Protein AF-A0A4Q3EN09-F1 (afdb_monomer)

Sequence (96 aa):
MTFLAKPGTKSINPKDDILSGLTVALALVPEAIAFSLIAHVSPLVGLYTAFIIGLITSLIGGRPGMISGATGAIAVVTVSLVLSHGIEYLFVAVLL

pLDDT: mean 85.53, std 13.6, range [35.78, 95.25]

Radius of gyration: 16.68 Å; Cα contacts (8 Å, |Δi|>4): 64; chains: 1; bounding box: 37×33×44 Å

Mean predicted aligned error: 7.03 Å

Structure (mmCIF, N/CA/C/O backbone):
data_AF-A0A4Q3EN09-F1
#
_entry.id   AF-A0A4Q3EN09-F1
#
loop_
_atom_site.group_PDB
_atom_site.id
_atom_site.type_symbol
_atom_site.label_atom_id
_atom_site.label_alt_id
_atom_site.label_comp_id
_atom_site.label_asym_id
_atom_site.label_entity_id
_atom_site.label_seq_id
_atom_site.pdbx_PDB_ins_code
_atom_site.Cartn_x
_atom_site.Cartn_y
_atom_site.Cartn_z
_atom_site.occupancy
_atom_site.B_iso_or_equiv
_atom_site.auth_seq_id
_atom_site.auth_comp_id
_atom_site.auth_asym_id
_atom_site.auth_atom_id
_atom_site.pdbx_PDB_model_num
ATOM 1 N N . MET A 1 1 ? 2.318 24.552 -30.522 1.00 41.22 1 MET A N 1
ATOM 2 C CA . MET A 1 1 ? 3.470 23.677 -30.825 1.00 41.22 1 MET A CA 1
ATOM 3 C C . MET A 1 1 ? 3.203 22.294 -30.243 1.00 41.22 1 MET A C 1
ATOM 5 O O . MET A 1 1 ? 3.553 21.998 -29.116 1.00 41.22 1 MET A O 1
ATOM 9 N N . THR A 1 2 ? 2.446 21.528 -31.027 1.00 35.78 2 THR A N 1
ATOM 10 C CA . THR A 1 2 ? 2.479 20.070 -31.211 1.00 35.78 2 THR A CA 1
ATOM 11 C C . THR A 1 2 ? 2.512 19.140 -29.986 1.00 35.78 2 THR A C 1
ATOM 13 O O . THR A 1 2 ? 3.532 18.548 -29.651 1.00 35.78 2 THR A O 1
ATOM 16 N N . PHE A 1 3 ? 1.316 18.893 -29.443 1.00 53.84 3 PHE A N 1
ATOM 17 C CA . PHE A 1 3 ? 0.931 17.738 -28.617 1.00 53.84 3 PHE A CA 1
ATOM 18 C C . PHE A 1 3 ? 0.895 16.427 -29.445 1.00 53.84 3 PHE A C 1
ATOM 20 O O . PHE A 1 3 ? -0.109 15.719 -29.490 1.00 53.84 3 PHE A O 1
ATOM 27 N N . LEU A 1 4 ? 1.986 16.087 -30.140 1.00 50.03 4 LEU A N 1
ATOM 28 C CA . LEU A 1 4 ? 2.138 14.758 -30.742 1.00 50.03 4 LEU A CA 1
ATOM 29 C C . LEU A 1 4 ? 2.612 13.780 -29.664 1.00 50.03 4 LEU A C 1
ATOM 31 O O . LEU A 1 4 ? 3.793 13.449 -29.566 1.00 50.03 4 LEU A O 1
ATOM 35 N N . ALA A 1 5 ? 1.665 13.299 -28.859 1.00 50.41 5 ALA A N 1
ATOM 36 C CA . ALA A 1 5 ? 1.827 12.042 -28.146 1.00 50.41 5 ALA A CA 1
ATOM 37 C C . ALA A 1 5 ? 1.988 10.935 -29.200 1.00 50.41 5 ALA A C 1
ATOM 39 O O . ALA A 1 5 ? 1.016 10.465 -29.790 1.00 50.41 5 ALA A O 1
ATOM 40 N N . LYS A 1 6 ? 3.242 10.580 -29.492 1.00 41.84 6 LYS A N 1
ATOM 41 C CA . LYS A 1 6 ? 3.601 9.477 -30.379 1.00 41.84 6 LYS A CA 1
ATOM 42 C C . LYS A 1 6 ? 2.925 8.200 -29.858 1.00 41.84 6 LYS A C 1
ATOM 44 O O . LYS A 1 6 ? 3.212 7.793 -28.730 1.00 41.84 6 LYS A O 1
ATOM 49 N N . PRO A 1 7 ? 2.032 7.563 -30.632 1.00 52.78 7 PRO A N 1
ATOM 50 C CA . PRO A 1 7 ? 1.434 6.311 -30.216 1.00 52.78 7 PRO A CA 1
ATOM 51 C C . PRO A 1 7 ? 2.517 5.222 -30.222 1.00 52.78 7 PRO A C 1
ATOM 53 O O . PRO A 1 7 ? 3.184 4.993 -31.228 1.00 52.78 7 PRO A O 1
ATOM 56 N N . GLY A 1 8 ? 2.688 4.550 -29.084 1.00 52.94 8 GLY A N 1
ATOM 57 C CA . GLY A 1 8 ? 3.023 3.125 -29.070 1.00 52.94 8 GLY A CA 1
ATOM 58 C C . GLY A 1 8 ? 4.458 2.676 -29.359 1.00 52.94 8 GLY A C 1
ATOM 59 O O . GLY A 1 8 ? 4.619 1.549 -29.813 1.00 52.94 8 GLY A O 1
ATOM 60 N N . THR A 1 9 ? 5.509 3.444 -29.054 1.00 49.03 9 THR A N 1
ATOM 61 C CA . THR A 1 9 ? 6.866 2.857 -28.985 1.00 49.03 9 THR A CA 1
ATOM 62 C C . THR A 1 9 ? 7.280 2.640 -27.534 1.00 49.03 9 THR A C 1
ATOM 64 O O . THR A 1 9 ? 7.858 3.528 -26.912 1.00 49.03 9 THR A O 1
ATOM 67 N N . LYS A 1 10 ? 6.967 1.458 -26.985 1.00 60.50 10 LYS A N 1
ATOM 68 C CA . LYS A 1 10 ? 7.505 0.980 -25.703 1.00 60.50 10 LYS A CA 1
ATOM 69 C C . LYS A 1 10 ? 9.006 0.729 -25.881 1.00 60.50 10 LYS A C 1
ATOM 71 O O . LYS A 1 10 ? 9.400 -0.344 -26.326 1.00 60.50 10 LYS A O 1
ATOM 76 N N . SER A 1 11 ? 9.849 1.718 -25.583 1.00 59.94 11 SER A N 1
ATOM 77 C CA . SER A 1 11 ? 11.281 1.473 -25.408 1.00 59.94 11 SER A CA 1
ATOM 78 C C . SER A 1 11 ? 11.458 0.774 -24.067 1.00 59.94 11 SER A C 1
ATOM 80 O O . SER A 1 11 ? 11.310 1.397 -23.020 1.00 59.94 11 SER A O 1
ATOM 82 N N . ILE A 1 12 ? 11.695 -0.534 -24.096 1.00 71.06 12 ILE A N 1
ATOM 83 C CA . ILE A 1 12 ? 11.960 -1.321 -22.893 1.00 71.06 12 ILE A CA 1
ATOM 84 C C . ILE A 1 12 ? 13.329 -0.869 -22.374 1.00 71.06 12 ILE A C 1
ATOM 86 O O . ILE A 1 12 ? 14.350 -1.233 -22.958 1.00 71.06 12 ILE A O 1
ATOM 90 N N . ASN A 1 13 ? 13.355 -0.025 -21.341 1.00 86.44 13 ASN A N 1
ATOM 91 C CA 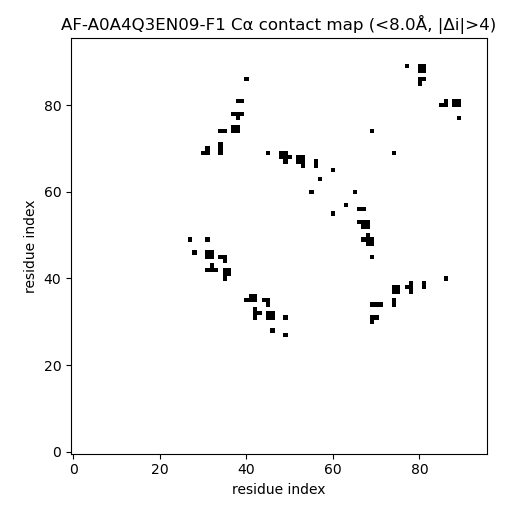. ASN A 1 13 ? 14.597 0.394 -20.701 1.00 86.44 13 ASN A CA 1
ATOM 92 C C . ASN A 1 13 ? 14.659 -0.200 -19.288 1.00 86.44 13 ASN A C 1
ATOM 94 O O . ASN A 1 13 ? 14.159 0.410 -18.344 1.00 86.44 13 ASN A O 1
ATOM 98 N N . PRO A 1 14 ? 15.287 -1.378 -19.117 1.00 87.31 14 PRO A N 1
ATOM 99 C CA . PRO A 1 14 ? 15.303 -2.066 -17.830 1.00 87.31 14 PRO A CA 1
ATOM 100 C C . PRO A 1 14 ? 15.997 -1.249 -16.735 1.00 87.31 14 PRO A C 1
ATOM 102 O O . PRO A 1 14 ? 15.673 -1.410 -15.564 1.00 87.31 14 PRO A O 1
ATOM 105 N N . LYS A 1 15 ? 16.928 -0.351 -17.090 1.00 92.88 15 LYS A N 1
ATOM 106 C CA . LYS A 1 15 ? 17.555 0.546 -16.111 1.00 92.88 15 LYS A CA 1
ATOM 107 C C . LYS A 1 15 ? 16.539 1.527 -15.536 1.00 92.88 15 LYS A C 1
ATOM 109 O O . LYS A 1 15 ? 16.456 1.658 -14.319 1.00 92.88 15 LYS A O 1
ATOM 114 N N . ASP A 1 16 ? 15.758 2.171 -16.396 1.00 90.88 16 ASP A N 1
ATOM 115 C CA . ASP A 1 16 ? 14.765 3.160 -15.974 1.00 90.88 16 ASP A CA 1
ATOM 116 C C . ASP A 1 16 ? 13.608 2.489 -15.221 1.00 90.88 16 ASP A C 1
ATOM 118 O O . ASP A 1 16 ? 13.157 3.012 -14.204 1.00 90.88 16 ASP A O 1
ATOM 122 N N . ASP A 1 17 ? 13.180 1.298 -15.651 1.00 90.94 17 ASP A N 1
ATOM 123 C CA . ASP A 1 17 ? 12.127 0.522 -14.982 1.00 90.94 17 ASP A CA 1
ATOM 124 C C . ASP A 1 17 ? 12.551 0.094 -13.563 1.00 90.94 17 ASP A C 1
ATOM 126 O O . ASP A 1 17 ? 11.780 0.229 -12.612 1.00 90.94 17 ASP A O 1
ATOM 130 N N . ILE A 1 18 ? 13.798 -0.359 -13.381 1.00 92.56 18 ILE A N 1
ATOM 131 C CA . ILE A 1 18 ? 14.324 -0.738 -12.058 1.00 92.56 18 ILE A CA 1
ATOM 132 C C . ILE A 1 18 ? 14.492 0.493 -11.158 1.00 92.56 18 ILE A C 1
ATOM 134 O O . ILE A 1 18 ? 14.095 0.463 -9.993 1.00 92.56 18 ILE A O 1
ATOM 138 N N . LEU A 1 19 ? 15.068 1.581 -11.679 1.00 95.25 19 LEU A N 1
ATOM 139 C CA . LEU A 1 19 ? 15.301 2.803 -10.902 1.00 95.25 19 LEU A CA 1
ATOM 140 C C . LEU A 1 19 ? 13.987 3.482 -10.496 1.00 95.25 19 LEU A C 1
ATOM 142 O O . LEU A 1 19 ? 13.843 3.913 -9.348 1.00 95.25 19 LEU A O 1
ATOM 146 N N . SER A 1 20 ? 13.014 3.550 -11.407 1.00 93.25 20 SER A N 1
ATOM 147 C CA . SER A 1 20 ? 11.687 4.097 -11.114 1.00 93.25 20 SER A CA 1
ATOM 148 C C . SER A 1 20 ? 10.925 3.217 -10.122 1.00 93.25 20 SER A C 1
ATOM 150 O O . SER A 1 20 ? 10.395 3.742 -9.145 1.00 93.25 20 SER A O 1
ATOM 152 N N . GLY A 1 21 ? 10.953 1.890 -10.291 1.00 92.50 21 GLY A N 1
ATOM 153 C CA . GLY A 1 21 ? 10.347 0.943 -9.355 1.00 92.50 21 GLY A CA 1
ATOM 154 C C . GLY A 1 21 ? 10.922 1.047 -7.941 1.00 92.50 21 GLY A C 1
ATOM 155 O O . GLY A 1 21 ? 10.162 1.109 -6.976 1.00 92.50 21 GLY A O 1
ATOM 156 N N . LEU A 1 22 ? 12.249 1.149 -7.803 1.00 94.88 22 LEU A N 1
ATOM 157 C CA . LEU A 1 22 ? 12.905 1.337 -6.505 1.00 94.88 22 LEU A CA 1
ATOM 158 C C . LEU A 1 22 ? 12.506 2.667 -5.852 1.00 94.88 22 LEU A C 1
ATOM 160 O O . LEU A 1 22 ? 12.191 2.705 -4.664 1.00 94.88 22 LEU A O 1
ATOM 164 N N . THR A 1 23 ? 12.490 3.751 -6.629 1.00 94.69 23 THR A N 1
ATOM 165 C CA . THR A 1 23 ? 12.125 5.088 -6.133 1.00 94.69 23 THR A CA 1
ATOM 166 C C . THR A 1 23 ? 10.693 5.105 -5.605 1.00 94.69 23 THR A C 1
ATOM 168 O O . THR A 1 23 ? 10.427 5.597 -4.510 1.00 94.69 23 THR A O 1
ATOM 171 N N . VAL A 1 24 ? 9.775 4.512 -6.366 1.00 94.12 24 VAL A N 1
ATOM 172 C CA . VAL A 1 24 ? 8.367 4.380 -5.995 1.00 94.12 24 VAL A CA 1
ATOM 173 C C . VAL A 1 24 ? 8.206 3.495 -4.761 1.00 94.12 24 VAL A C 1
ATOM 175 O O . VAL A 1 24 ? 7.491 3.874 -3.840 1.00 94.12 24 VAL A O 1
ATOM 178 N N . ALA A 1 25 ? 8.891 2.350 -4.692 1.00 92.88 25 ALA A N 1
ATOM 179 C CA . ALA A 1 25 ? 8.811 1.456 -3.538 1.00 92.88 25 ALA A CA 1
ATOM 180 C C . ALA A 1 25 ? 9.233 2.160 -2.240 1.00 92.88 25 ALA A C 1
ATOM 182 O O . ALA A 1 25 ? 8.550 2.038 -1.225 1.00 92.88 25 ALA A O 1
ATOM 183 N N . LEU A 1 26 ? 10.314 2.946 -2.280 1.00 94.62 26 LEU A N 1
ATOM 184 C CA . LEU A 1 26 ? 10.764 3.734 -1.130 1.00 94.62 26 LEU A CA 1
ATOM 185 C C . LEU A 1 26 ? 9.766 4.835 -0.743 1.00 94.62 26 LEU A C 1
ATOM 187 O O . LEU A 1 26 ? 9.587 5.092 0.445 1.00 94.62 26 LEU A O 1
ATOM 191 N N . ALA A 1 27 ? 9.097 5.454 -1.719 1.00 94.25 27 ALA A N 1
ATOM 192 C CA . ALA A 1 27 ? 8.060 6.453 -1.467 1.00 94.25 27 ALA A CA 1
ATOM 193 C C . ALA A 1 27 ? 6.771 5.843 -0.875 1.00 94.25 27 ALA A C 1
ATOM 195 O O . ALA A 1 27 ? 6.160 6.450 0.004 1.00 94.25 27 ALA A O 1
ATOM 196 N N . LEU A 1 28 ? 6.389 4.628 -1.291 1.00 93.00 28 LEU A N 1
ATOM 197 C CA . LEU A 1 28 ? 5.147 3.979 -0.850 1.00 93.00 28 LEU A CA 1
ATOM 198 C C . LEU A 1 28 ? 5.181 3.490 0.602 1.00 93.00 28 LEU A C 1
ATOM 200 O O . LEU A 1 28 ? 4.128 3.396 1.227 1.00 93.00 28 LEU A O 1
ATOM 204 N N . VAL A 1 29 ? 6.354 3.157 1.153 1.00 94.12 29 VAL A N 1
ATOM 205 C CA . VAL A 1 29 ? 6.468 2.659 2.538 1.00 94.12 29 VAL A CA 1
ATOM 206 C C . VAL A 1 29 ? 5.900 3.658 3.559 1.00 94.12 29 VAL A C 1
ATOM 208 O O . VAL A 1 29 ? 4.987 3.280 4.298 1.00 94.12 29 VAL A O 1
ATOM 211 N N . PRO A 1 30 ? 6.367 4.922 3.626 1.00 94.44 30 PRO A N 1
ATOM 212 C CA . PRO A 1 30 ? 5.795 5.898 4.551 1.00 94.44 30 PRO A CA 1
ATOM 213 C C . PRO A 1 30 ? 4.347 6.272 4.198 1.00 94.44 30 PRO A C 1
ATOM 215 O O . PRO A 1 30 ? 3.549 6.496 5.107 1.00 94.44 30 PRO A O 1
ATOM 218 N N . GLU A 1 31 ? 3.984 6.293 2.912 1.00 94.12 31 GLU A N 1
ATOM 219 C CA . GLU A 1 31 ? 2.622 6.597 2.450 1.00 94.12 31 GLU A CA 1
ATOM 220 C C . GLU A 1 31 ? 1.599 5.561 2.953 1.00 94.12 31 GLU A C 1
ATOM 222 O O . GLU A 1 31 ? 0.591 5.916 3.568 1.00 94.12 31 GLU A O 1
ATOM 227 N N . ALA A 1 32 ? 1.892 4.267 2.790 1.00 94.19 32 ALA A N 1
ATOM 228 C CA . ALA A 1 32 ? 1.024 3.178 3.234 1.00 94.19 32 ALA A CA 1
ATOM 229 C C . ALA A 1 32 ? 0.870 3.129 4.763 1.00 94.19 32 ALA A C 1
ATOM 231 O O . ALA A 1 32 ? -0.216 2.834 5.276 1.00 94.19 32 ALA A O 1
ATOM 232 N N . ILE A 1 33 ? 1.941 3.446 5.499 1.00 95.25 33 ILE A N 1
ATOM 233 C CA . ILE A 1 33 ? 1.907 3.553 6.963 1.00 95.25 33 ILE A CA 1
ATOM 234 C C . ILE A 1 3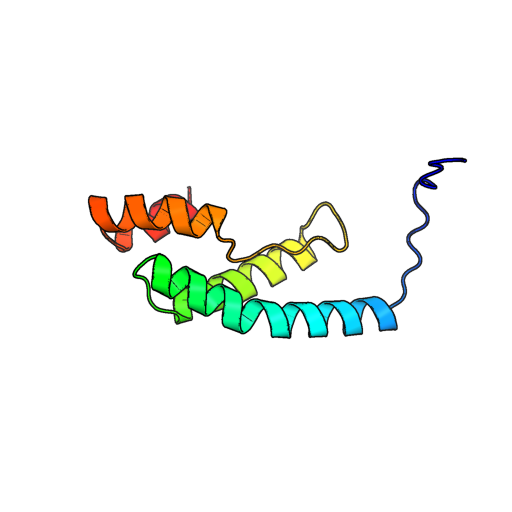3 ? 0.998 4.714 7.378 1.00 95.25 33 ILE A C 1
ATOM 236 O O . ILE A 1 33 ? 0.100 4.517 8.195 1.00 95.25 33 ILE A O 1
ATOM 240 N N . ALA A 1 34 ? 1.180 5.898 6.788 1.00 94.75 34 ALA A N 1
ATOM 241 C CA . ALA A 1 34 ? 0.384 7.079 7.110 1.00 94.75 34 ALA A CA 1
ATOM 242 C C . ALA A 1 34 ? -1.114 6.856 6.850 1.00 94.75 34 ALA A C 1
ATOM 244 O O . ALA A 1 34 ? -1.942 7.148 7.712 1.00 94.75 34 ALA A O 1
ATOM 245 N N . PHE A 1 35 ? -1.476 6.276 5.703 1.00 93.19 35 PHE A N 1
ATOM 246 C CA . PHE A 1 35 ? -2.875 5.991 5.376 1.00 93.19 35 PHE A CA 1
ATOM 247 C C . PHE A 1 35 ? -3.510 4.936 6.279 1.00 93.19 35 PHE A C 1
ATOM 249 O O . PHE A 1 35 ? -4.679 5.071 6.632 1.00 93.19 35 PHE A O 1
ATOM 256 N N . SER A 1 36 ? -2.748 3.929 6.709 1.00 92.56 36 SER A N 1
ATOM 257 C CA . SER A 1 36 ? -3.243 2.936 7.671 1.00 92.56 36 SER A CA 1
ATOM 258 C C . SER A 1 36 ? -3.556 3.567 9.027 1.00 92.56 36 SER A C 1
ATOM 260 O O . SER A 1 36 ? -4.590 3.274 9.623 1.00 92.56 36 SER A O 1
ATOM 262 N N . LEU A 1 37 ? -2.690 4.478 9.486 1.00 92.94 37 LEU A N 1
ATOM 263 C CA . LEU A 1 37 ? -2.891 5.209 10.737 1.00 92.94 37 LEU A CA 1
ATOM 264 C C . LEU A 1 37 ? -4.123 6.116 10.674 1.00 92.94 37 LEU A C 1
ATOM 266 O O . LEU A 1 37 ? -4.901 6.142 11.624 1.00 92.94 37 LEU A O 1
ATOM 270 N N . ILE A 1 38 ? -4.332 6.807 9.548 1.00 91.44 38 ILE A N 1
ATOM 271 C CA . ILE A 1 38 ? -5.541 7.612 9.319 1.00 91.44 38 ILE A CA 1
ATOM 272 C C . ILE A 1 38 ? -6.786 6.718 9.342 1.00 91.44 38 ILE A C 1
ATOM 274 O O . ILE A 1 38 ? -7.775 7.074 9.971 1.00 91.44 38 ILE A O 1
ATOM 278 N N . ALA A 1 39 ? -6.722 5.539 8.717 1.00 90.00 39 ALA A N 1
ATOM 279 C CA . ALA A 1 39 ? -7.811 4.565 8.657 1.00 90.00 39 ALA A CA 1
ATOM 280 C C . ALA A 1 39 ? -8.042 3.756 9.946 1.00 90.00 39 ALA A C 1
ATOM 282 O O . ALA A 1 39 ? -8.863 2.840 9.941 1.00 90.00 39 ALA A O 1
ATOM 283 N N . HIS A 1 40 ? -7.359 4.087 11.050 1.00 88.19 40 HIS A N 1
ATOM 284 C CA . HIS A 1 40 ? -7.461 3.374 12.328 1.00 88.19 40 HIS A CA 1
ATOM 285 C C . HIS A 1 40 ? -7.208 1.855 12.214 1.00 88.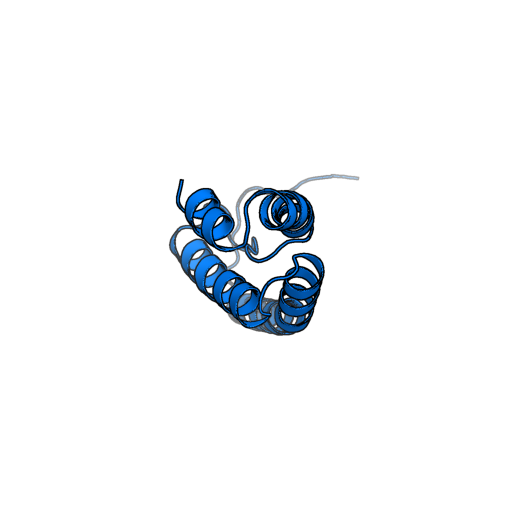19 40 HIS A C 1
ATOM 287 O O . HIS A 1 40 ? -7.762 1.058 12.971 1.00 88.19 40 HIS A O 1
ATOM 293 N N . VAL A 1 41 ? -6.342 1.444 11.282 1.00 89.19 41 VAL A N 1
ATOM 294 C CA . VAL A 1 41 ? -5.919 0.050 11.085 1.00 89.19 41 VAL A CA 1
ATOM 295 C C . VAL A 1 41 ? -4.421 -0.106 11.330 1.00 89.19 41 VAL A C 1
ATOM 297 O O . VAL A 1 41 ? -3.647 0.851 11.278 1.00 89.19 41 VAL A O 1
ATOM 300 N N . SER A 1 42 ? -3.989 -1.337 11.611 1.00 92.75 42 SER A N 1
ATOM 301 C CA . SER A 1 42 ? -2.567 -1.629 11.817 1.00 92.75 42 SER A CA 1
ATOM 302 C C . SER A 1 42 ? -1.742 -1.253 10.572 1.00 92.75 42 SER A C 1
ATOM 304 O O . SER A 1 42 ? -2.110 -1.670 9.471 1.00 92.75 42 SER A O 1
ATOM 306 N N .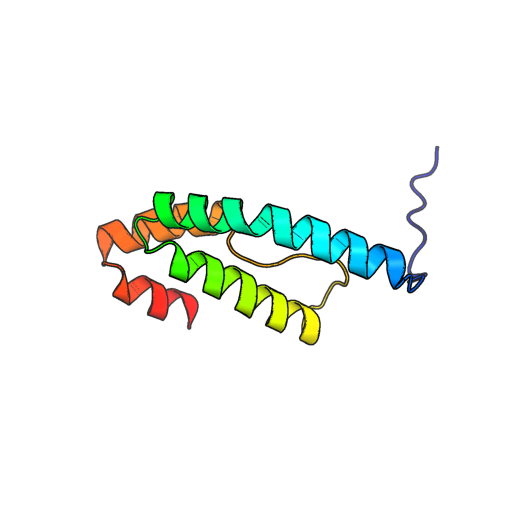 PRO A 1 43 ? -0.598 -0.549 10.714 1.00 92.94 43 PRO A N 1
ATOM 307 C CA . PRO A 1 43 ? 0.286 -0.193 9.596 1.00 92.94 43 PRO A CA 1
ATOM 308 C C . PRO A 1 43 ? 0.739 -1.374 8.732 1.00 92.94 43 PRO A C 1
ATOM 310 O O . PRO A 1 43 ? 1.010 -1.213 7.542 1.00 92.94 43 PRO A O 1
ATOM 313 N N . LEU A 1 44 ? 0.789 -2.574 9.317 1.00 93.44 44 LEU A N 1
ATOM 314 C CA . LEU A 1 44 ? 1.106 -3.799 8.587 1.00 93.44 44 LEU A CA 1
ATOM 315 C C . LEU A 1 44 ? 0.090 -4.083 7.473 1.00 93.44 44 LEU A C 1
ATOM 317 O O . LEU A 1 44 ? 0.480 -4.544 6.405 1.00 93.44 44 LEU A O 1
ATOM 321 N N . VAL A 1 45 ? -1.190 -3.755 7.680 1.00 91.06 45 VAL A N 1
ATOM 322 C CA . VAL A 1 45 ? -2.252 -3.966 6.684 1.00 91.06 45 VAL A CA 1
ATOM 323 C C . VAL A 1 45 ? -1.998 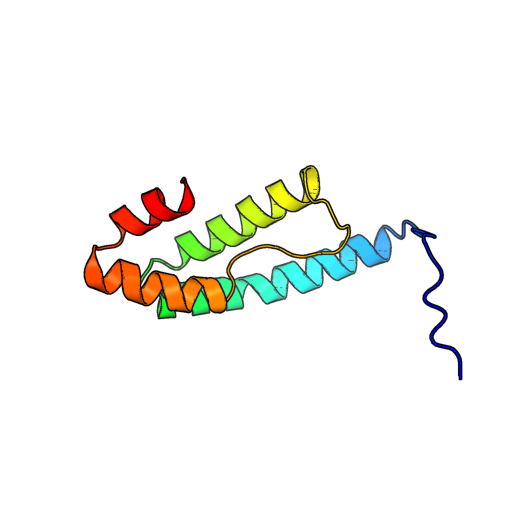-3.121 5.435 1.00 91.06 45 VAL A C 1
ATOM 325 O O . VAL A 1 45 ? -2.103 -3.635 4.321 1.00 91.06 45 VAL A O 1
ATOM 328 N N . GLY A 1 46 ? -1.591 -1.857 5.591 1.00 91.62 46 GLY A N 1
ATOM 329 C CA . GLY A 1 46 ? -1.235 -1.000 4.458 1.00 91.62 46 GLY A CA 1
ATOM 330 C C . GLY A 1 46 ? -0.008 -1.492 3.700 1.00 91.62 46 GLY A C 1
ATOM 331 O O . GLY A 1 46 ? -0.022 -1.508 2.470 1.00 91.62 46 GLY A O 1
ATOM 332 N N . LEU A 1 47 ? 1.030 -1.947 4.410 1.00 93.75 47 LEU A N 1
ATOM 333 C CA . LEU A 1 47 ? 2.237 -2.498 3.782 1.00 93.75 47 LEU A CA 1
ATOM 334 C C . LEU A 1 47 ? 1.942 -3.788 3.005 1.00 93.75 47 LEU A C 1
ATOM 336 O O . LEU A 1 47 ? 2.390 -3.930 1.867 1.00 93.75 47 LEU A O 1
ATOM 340 N N . TYR A 1 48 ? 1.141 -4.698 3.571 1.00 92.62 48 TYR A N 1
ATOM 341 C CA . TYR A 1 48 ? 0.692 -5.894 2.855 1.00 92.62 48 TYR A CA 1
ATOM 342 C C . TYR A 1 48 ? -0.138 -5.539 1.625 1.00 92.62 48 TYR A C 1
ATOM 344 O O . TYR A 1 48 ? 0.080 -6.108 0.559 1.00 92.62 48 TYR A O 1
ATOM 352 N N . THR A 1 49 ? -1.031 -4.557 1.745 1.00 91.69 49 THR A N 1
ATOM 353 C CA . THR A 1 49 ? -1.847 -4.077 0.625 1.00 91.69 49 THR A CA 1
ATOM 354 C C . THR A 1 49 ? -0.972 -3.527 -0.502 1.00 91.69 49 THR A C 1
ATOM 356 O O . THR A 1 49 ? -1.120 -3.942 -1.649 1.00 91.69 49 THR A O 1
ATOM 359 N N . ALA A 1 50 ? -0.022 -2.641 -0.190 1.00 92.38 50 ALA A N 1
ATOM 360 C CA . ALA A 1 50 ? 0.887 -2.060 -1.176 1.00 92.38 50 ALA A CA 1
ATOM 361 C C . ALA A 1 50 ? 1.729 -3.130 -1.893 1.00 92.38 50 ALA A C 1
ATOM 363 O O . ALA A 1 50 ? 1.869 -3.087 -3.114 1.00 92.38 50 ALA A O 1
ATOM 364 N N . PHE A 1 51 ? 2.239 -4.121 -1.156 1.00 92.62 51 PHE A N 1
ATOM 365 C CA . PHE A 1 51 ? 3.027 -5.209 -1.731 1.00 92.62 51 PHE A CA 1
ATOM 366 C C . PHE A 1 51 ? 2.191 -6.139 -2.622 1.00 92.62 51 PHE A C 1
ATOM 368 O O . PHE A 1 51 ? 2.562 -6.397 -3.766 1.00 92.62 51 PHE A O 1
ATOM 375 N N . ILE A 1 52 ? 1.050 -6.625 -2.121 1.00 93.62 52 ILE A N 1
ATOM 376 C CA . ILE A 1 52 ? 0.199 -7.590 -2.831 1.00 93.62 52 ILE A CA 1
ATOM 377 C C . ILE A 1 52 ? -0.402 -6.953 -4.087 1.00 93.62 52 ILE A C 1
ATOM 379 O O . ILE A 1 52 ? -0.322 -7.540 -5.165 1.00 93.62 52 ILE A O 1
ATOM 383 N N . ILE A 1 53 ? -0.954 -5.739 -3.983 1.00 92.88 53 ILE A N 1
ATOM 384 C CA . ILE A 1 53 ? -1.527 -5.037 -5.140 1.00 92.88 53 ILE A CA 1
ATOM 385 C C . ILE A 1 53 ? -0.428 -4.685 -6.147 1.00 92.88 53 ILE A C 1
ATOM 387 O O . ILE A 1 53 ? -0.621 -4.896 -7.345 1.00 92.88 53 ILE A O 1
ATOM 391 N N . GLY A 1 54 ? 0.737 -4.212 -5.694 1.00 92.38 54 GLY A N 1
ATOM 392 C CA . GLY A 1 54 ? 1.877 -3.945 -6.573 1.00 92.38 54 GLY A CA 1
ATOM 393 C C . GLY A 1 54 ? 2.301 -5.185 -7.366 1.00 92.38 54 GLY A C 1
ATOM 394 O O . GLY A 1 54 ? 2.474 -5.121 -8.582 1.0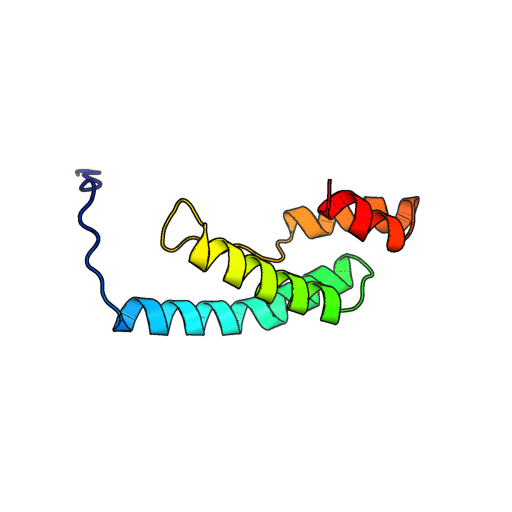0 92.38 54 GLY A O 1
ATOM 395 N N . LEU A 1 55 ? 2.371 -6.344 -6.707 1.00 92.94 55 LEU A N 1
ATOM 396 C CA . LEU A 1 55 ? 2.697 -7.613 -7.355 1.00 92.94 55 LEU A CA 1
ATOM 397 C C . LEU A 1 55 ? 1.614 -8.043 -8.355 1.00 92.94 55 LEU A C 1
ATOM 399 O O . LEU A 1 55 ? 1.933 -8.328 -9.509 1.00 92.94 55 LEU A O 1
ATOM 403 N N . ILE A 1 56 ? 0.338 -8.035 -7.961 1.00 93.94 56 ILE A N 1
ATOM 404 C CA . ILE A 1 56 ? -0.780 -8.426 -8.837 1.00 93.94 56 ILE A CA 1
ATOM 405 C C . ILE A 1 56 ? -0.851 -7.520 -10.070 1.00 93.94 56 ILE A C 1
ATOM 407 O O . ILE 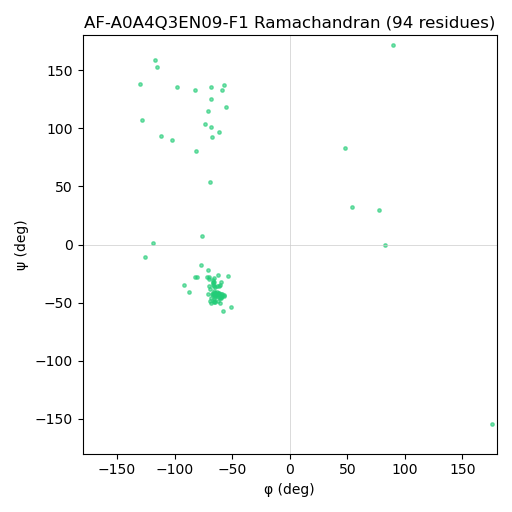A 1 56 ? -0.959 -8.005 -11.195 1.00 93.94 56 ILE A O 1
ATOM 411 N N . THR A 1 57 ? -0.748 -6.205 -9.881 1.00 91.81 57 THR A N 1
ATOM 412 C CA . THR A 1 57 ? -0.798 -5.237 -10.986 1.00 91.81 57 THR A CA 1
ATOM 413 C C . THR A 1 57 ? 0.437 -5.283 -11.876 1.00 91.81 57 THR A C 1
ATOM 415 O O . THR A 1 57 ? 0.315 -5.041 -13.072 1.00 91.81 57 THR A O 1
ATOM 418 N N . SER A 1 58 ? 1.604 -5.681 -11.362 1.00 90.75 58 SER A N 1
ATOM 419 C CA . SER A 1 58 ? 2.777 -5.923 -12.212 1.00 90.75 58 SER A CA 1
ATOM 420 C C . SER A 1 58 ? 2.589 -7.114 -13.164 1.00 90.75 58 SER A C 1
ATOM 422 O O . SER A 1 58 ? 3.101 -7.090 -14.282 1.00 90.75 58 SER A O 1
ATOM 424 N N . LEU A 1 59 ? 1.823 -8.130 -12.744 1.00 91.19 59 LEU A N 1
ATOM 425 C CA . LEU A 1 59 ? 1.565 -9.347 -13.519 1.00 91.19 59 LEU A CA 1
ATOM 426 C C . LEU A 1 59 ? 0.357 -9.211 -14.460 1.00 91.19 59 LEU A C 1
ATOM 428 O O . LEU A 1 59 ? 0.408 -9.693 -15.589 1.00 91.19 59 LEU A O 1
ATOM 432 N N . ILE A 1 60 ? -0.728 -8.579 -13.997 1.00 94.06 60 ILE A N 1
ATOM 433 C CA . ILE A 1 60 ? -2.050 -8.570 -14.661 1.00 94.06 60 ILE A CA 1
ATOM 434 C C . ILE A 1 60 ? -2.496 -7.139 -15.049 1.00 94.06 60 ILE A C 1
ATOM 436 O O . ILE A 1 60 ? -3.580 -6.928 -15.587 1.00 94.06 60 ILE A O 1
ATOM 440 N N . GLY A 1 61 ? -1.685 -6.111 -14.792 1.00 88.06 61 GLY A N 1
ATOM 441 C CA . GLY A 1 61 ? -2.054 -4.714 -15.035 1.00 88.06 61 GLY A CA 1
ATOM 442 C C . GLY A 1 61 ? -2.189 -4.356 -16.517 1.00 88.06 61 GLY A C 1
ATOM 443 O O . GLY A 1 61 ? -1.329 -4.664 -17.339 1.00 88.06 61 GLY A O 1
ATOM 444 N N . GLY A 1 62 ? -3.254 -3.627 -16.863 1.00 85.50 62 GLY A N 1
ATOM 445 C CA . GLY A 1 62 ? -3.542 -3.234 -18.249 1.00 85.50 62 GLY A CA 1
ATOM 446 C C . GLY A 1 62 ? -2.690 -2.078 -18.786 1.00 85.50 62 GLY A C 1
ATOM 447 O O . GLY A 1 62 ? -2.609 -1.886 -20.000 1.00 85.50 62 GLY A O 1
ATOM 448 N N . ARG A 1 63 ? -2.045 -1.295 -17.907 1.00 87.12 63 ARG A N 1
ATOM 449 C CA . ARG A 1 63 ? -1.228 -0.137 -18.299 1.00 87.12 63 ARG A CA 1
ATOM 450 C C . ARG A 1 63 ? 0.171 -0.186 -17.670 1.00 87.12 63 ARG A C 1
ATOM 452 O O . ARG A 1 63 ? 0.303 0.095 -16.480 1.00 87.12 63 ARG A O 1
ATOM 459 N N . PRO A 1 64 ? 1.218 -0.482 -18.465 1.00 82.25 64 PRO A N 1
ATOM 460 C CA . PRO A 1 64 ? 2.599 -0.500 -17.990 1.00 82.25 64 PRO A CA 1
ATOM 461 C C . PRO A 1 64 ? 3.019 0.838 -17.369 1.00 82.25 64 PRO A C 1
ATOM 463 O O . PRO A 1 64 ? 2.708 1.898 -17.917 1.00 82.25 64 PRO A O 1
ATOM 466 N N . GLY A 1 65 ? 3.732 0.774 -16.242 1.00 84.00 65 GLY A N 1
ATOM 467 C CA . GLY A 1 65 ? 4.218 1.944 -15.500 1.00 84.00 65 GLY A CA 1
ATOM 468 C C . GLY A 1 65 ? 3.196 2.581 -14.550 1.00 84.00 65 GLY A C 1
ATOM 469 O O . GLY A 1 65 ? 3.520 3.560 -13.887 1.00 84.00 65 GLY A O 1
ATOM 470 N N . MET A 1 66 ? 1.971 2.050 -14.466 1.00 89.06 66 MET A N 1
ATOM 471 C CA . MET A 1 66 ? 0.990 2.485 -13.470 1.00 89.06 66 MET A CA 1
ATOM 472 C C . MET A 1 66 ? 1.243 1.788 -12.131 1.00 89.06 66 MET A C 1
ATOM 474 O O . MET A 1 66 ? 1.396 0.570 -12.086 1.00 89.06 66 MET A O 1
ATOM 478 N N . ILE A 1 67 ? 1.250 2.562 -11.045 1.00 89.38 67 ILE A N 1
ATOM 479 C CA . ILE A 1 67 ? 1.407 2.054 -9.679 1.00 89.38 67 ILE A CA 1
ATOM 480 C C . ILE A 1 67 ? 0.032 1.917 -9.038 1.00 89.38 67 ILE A C 1
ATOM 482 O O . ILE A 1 67 ? -0.815 2.798 -9.168 1.00 89.38 67 ILE A O 1
ATOM 486 N N . SER A 1 68 ? -0.194 0.798 -8.358 1.00 88.06 68 SER A N 1
ATOM 487 C CA . SER A 1 68 ? -1.420 0.517 -7.613 1.00 88.06 68 SER A CA 1
ATOM 488 C C . SER A 1 68 ? -1.059 0.054 -6.206 1.00 88.06 68 SER A C 1
ATOM 490 O O . SER A 1 68 ? -0.114 -0.712 -6.027 1.00 88.06 68 SER A O 1
ATOM 492 N N . GLY A 1 69 ? -1.795 0.527 -5.204 1.00 86.12 69 GLY A N 1
ATOM 493 C CA . GLY A 1 69 ? -1.493 0.263 -3.800 1.00 86.12 69 GLY A CA 1
ATOM 494 C C . GLY A 1 69 ? -2.426 1.016 -2.856 1.00 86.12 69 GLY A C 1
ATOM 495 O O . GLY A 1 69 ? -3.552 1.357 -3.223 1.00 86.12 69 GLY A O 1
ATOM 496 N N . ALA A 1 70 ? -1.950 1.278 -1.637 1.00 84.06 70 ALA A N 1
ATOM 497 C CA . ALA A 1 70 ? -2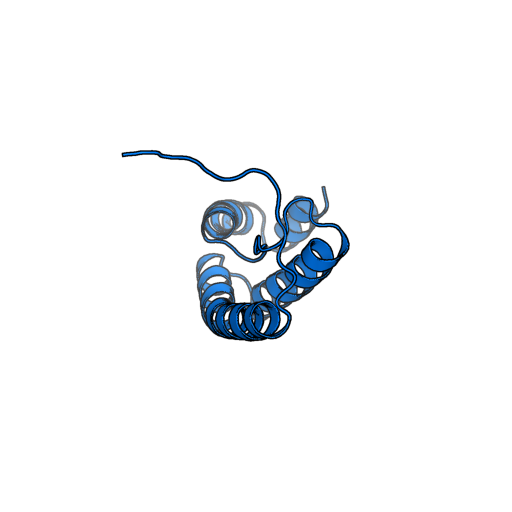.687 2.046 -0.638 1.00 84.06 70 ALA A CA 1
ATOM 498 C C . ALA A 1 70 ? -2.743 3.529 -1.045 1.00 84.06 70 ALA A C 1
ATOM 500 O O . ALA A 1 70 ? -1.712 4.189 -1.096 1.00 84.06 70 ALA A O 1
ATOM 501 N N . THR A 1 71 ? -3.941 4.047 -1.328 1.00 89.69 71 THR A N 1
ATOM 502 C CA . THR A 1 71 ? -4.159 5.455 -1.700 1.00 89.69 71 THR A CA 1
ATOM 503 C C . THR A 1 71 ? -5.004 6.174 -0.655 1.00 89.69 71 THR A C 1
ATOM 505 O O . THR A 1 71 ? -5.862 5.569 -0.006 1.00 89.69 71 THR A O 1
ATOM 508 N N . GLY A 1 72 ? -4.823 7.491 -0.538 1.00 87.94 72 GLY A N 1
ATOM 509 C CA . GLY A 1 72 ? -5.607 8.316 0.382 1.00 87.94 72 GLY A CA 1
ATOM 510 C C . GLY A 1 72 ? -7.111 8.278 0.091 1.00 87.94 72 GLY A C 1
ATOM 511 O O . GLY A 1 72 ? -7.913 8.313 1.019 1.00 87.94 72 GLY A O 1
ATOM 512 N N . ALA A 1 73 ? -7.506 8.126 -1.178 1.00 91.12 73 ALA A N 1
ATOM 513 C CA . ALA A 1 73 ? -8.912 7.994 -1.564 1.00 91.12 73 ALA A CA 1
ATOM 514 C C . ALA A 1 73 ? -9.576 6.769 -0.912 1.00 91.12 73 ALA A C 1
ATOM 516 O O . ALA A 1 73 ? -10.665 6.885 -0.355 1.00 91.12 73 ALA A O 1
ATOM 517 N N . ILE A 1 74 ? -8.895 5.617 -0.924 1.00 89.12 74 ILE A N 1
ATOM 518 C CA . ILE A 1 74 ? -9.374 4.411 -0.241 1.00 89.12 74 ILE A CA 1
ATOM 519 C C . ILE A 1 74 ? -9.346 4.609 1.275 1.00 89.12 74 ILE A C 1
ATOM 521 O O . ILE A 1 74 ? -10.323 4.268 1.933 1.00 89.12 74 ILE A O 1
ATOM 525 N N . ALA A 1 75 ? -8.285 5.214 1.821 1.00 90.31 75 ALA A N 1
ATOM 526 C CA . ALA A 1 75 ? -8.162 5.462 3.258 1.00 90.31 75 ALA A CA 1
ATOM 527 C C . ALA A 1 75 ? -9.332 6.288 3.822 1.00 90.31 75 ALA A C 1
ATOM 529 O O . ALA A 1 75 ? -9.885 5.949 4.861 1.00 90.31 75 ALA A O 1
ATOM 530 N N . VAL A 1 76 ? -9.763 7.344 3.124 1.00 90.00 76 VAL A N 1
ATOM 531 C CA . VAL A 1 76 ? -10.889 8.187 3.566 1.00 90.00 76 VAL A CA 1
ATOM 532 C C . VAL A 1 76 ? -12.201 7.398 3.620 1.00 90.00 76 VAL A C 1
ATOM 534 O O . VAL A 1 76 ? -12.974 7.546 4.566 1.00 90.00 76 VAL A O 1
ATOM 537 N N . VAL A 1 77 ? -12.454 6.532 2.635 1.00 90.00 77 VAL A N 1
ATOM 538 C CA . VAL A 1 77 ? -13.665 5.698 2.615 1.00 90.00 77 VAL A CA 1
ATOM 539 C C . VAL A 1 77 ? -13.596 4.621 3.698 1.00 90.00 77 VAL A C 1
ATOM 541 O O . VAL A 1 77 ? -14.570 4.418 4.426 1.00 90.00 77 VAL A O 1
ATOM 544 N N . THR A 1 78 ? -12.444 3.970 3.871 1.00 88.50 78 THR A N 1
ATOM 545 C CA . THR A 1 78 ? -12.280 2.911 4.872 1.00 88.50 78 THR A CA 1
ATOM 546 C C . THR A 1 78 ? -12.369 3.431 6.301 1.00 88.50 78 THR A C 1
ATOM 548 O O . THR A 1 78 ? -12.932 2.720 7.127 1.00 88.50 78 THR A O 1
ATOM 551 N N . VAL A 1 79 ? -11.943 4.669 6.595 1.00 90.44 79 VAL A N 1
ATOM 552 C CA . VAL A 1 79 ? -12.194 5.322 7.900 1.00 90.44 79 VAL A CA 1
ATOM 553 C C . VAL A 1 79 ? -13.675 5.247 8.258 1.00 90.44 79 VAL A C 1
ATOM 555 O O . VAL A 1 79 ? -14.036 4.760 9.327 1.00 90.44 79 VAL A O 1
ATOM 558 N N . SER A 1 80 ? -14.547 5.706 7.356 1.00 88.94 80 SER A N 1
ATOM 559 C CA . SER A 1 80 ? -15.989 5.757 7.623 1.00 88.94 80 SER A CA 1
ATOM 560 C C . SER A 1 80 ? -16.593 4.364 7.847 1.00 88.94 80 SER A C 1
ATOM 562 O O . SER A 1 80 ? -17.446 4.189 8.721 1.00 88.94 80 SER A O 1
ATOM 564 N N . LEU A 1 81 ? -16.096 3.358 7.119 1.00 89.88 81 LEU A N 1
ATOM 565 C CA . LEU A 1 81 ? -16.515 1.966 7.260 1.00 89.88 81 LEU A CA 1
ATOM 566 C C . LEU A 1 81 ? -16.049 1.363 8.592 1.00 89.88 81 LEU A C 1
ATOM 568 O O . LEU A 1 81 ? -16.866 0.792 9.312 1.00 89.88 81 LEU A O 1
ATOM 572 N N . VAL A 1 82 ? -14.768 1.525 8.936 1.00 88.56 82 VAL A N 1
ATOM 573 C CA . VAL A 1 82 ? -14.158 0.990 10.164 1.00 88.56 82 VAL A CA 1
ATOM 574 C C . VAL A 1 82 ? -14.812 1.590 11.401 1.00 88.56 82 VAL A C 1
ATOM 576 O O . VAL A 1 82 ? -15.116 0.860 12.340 1.00 88.56 82 VAL A O 1
ATOM 579 N N . LEU A 1 83 ? -15.089 2.896 11.393 1.00 87.75 83 LEU A N 1
ATOM 580 C CA . LEU A 1 83 ? -15.761 3.561 12.509 1.00 87.75 83 LEU A CA 1
ATOM 581 C C . LEU A 1 83 ? -17.214 3.100 12.690 1.00 87.75 83 LEU A C 1
ATOM 583 O O . LEU A 1 83 ? -17.705 3.086 13.815 1.00 87.75 83 LEU A O 1
ATOM 587 N N . SER A 1 84 ? -17.898 2.721 11.606 1.00 89.69 84 SER A N 1
ATOM 588 C CA . SER A 1 84 ? -19.321 2.356 11.653 1.00 89.69 84 SER A CA 1
ATOM 589 C C . SER A 1 84 ? -19.564 0.858 11.883 1.00 89.69 84 SER A C 1
ATOM 591 O O . SER A 1 84 ? -20.532 0.498 12.543 1.00 89.69 84 SER A O 1
ATOM 593 N N . HIS A 1 85 ? -18.707 -0.016 11.343 1.00 87.56 85 HIS A N 1
ATOM 594 C CA . HIS A 1 85 ? -18.919 -1.474 11.327 1.00 87.56 85 HIS A CA 1
ATOM 595 C C . HIS A 1 85 ? -17.753 -2.272 11.933 1.00 87.56 85 HIS A C 1
ATOM 597 O O . HIS A 1 85 ? -17.893 -3.464 12.189 1.00 87.56 85 HIS A O 1
ATOM 603 N N . GLY A 1 86 ? -16.611 -1.635 12.200 1.00 86.25 86 GLY A N 1
ATOM 604 C CA . GLY A 1 86 ? -15.400 -2.296 12.682 1.00 86.25 86 GLY A CA 1
ATOM 605 C C . GLY A 1 86 ? -14.471 -2.776 11.561 1.00 86.25 86 GLY A C 1
ATOM 606 O O . GLY A 1 86 ? -14.793 -2.738 10.373 1.00 86.25 86 GLY A O 1
ATOM 607 N N . ILE A 1 87 ? -13.277 -3.225 11.956 1.00 84.88 87 ILE A N 1
ATOM 608 C CA . ILE A 1 87 ? -12.185 -3.588 11.034 1.00 84.88 87 ILE A CA 1
ATOM 609 C C . ILE A 1 87 ? -12.496 -4.868 10.241 1.00 84.88 87 ILE A C 1
ATOM 611 O O . ILE A 1 87 ? -12.064 -5.003 9.102 1.00 84.88 87 ILE A O 1
ATOM 615 N N . GLU A 1 88 ? -13.270 -5.801 10.795 1.00 87.00 88 GLU A N 1
ATOM 616 C CA . GLU A 1 88 ? -13.583 -7.075 10.128 1.00 87.00 88 GLU A CA 1
ATOM 617 C C . GLU A 1 88 ? -14.341 -6.873 8.805 1.00 87.00 88 GLU A C 1
ATOM 619 O O . GLU A 1 88 ? -14.067 -7.549 7.812 1.00 87.00 88 GLU A O 1
ATOM 624 N N . TYR A 1 89 ? -15.221 -5.870 8.754 1.00 87.62 89 TYR A N 1
ATOM 625 C CA . TYR A 1 89 ? -15.990 -5.531 7.555 1.00 87.62 89 TYR A CA 1
ATOM 626 C C . TYR A 1 89 ? -15.138 -4.910 6.447 1.00 87.62 89 TYR A C 1
ATOM 628 O O . TYR A 1 89 ? -15.514 -4.991 5.278 1.00 87.62 89 TYR A O 1
ATOM 636 N N . LEU A 1 90 ? -13.974 -4.341 6.778 1.00 86.38 90 LEU A N 1
ATOM 637 C CA . LEU A 1 90 ? -13.039 -3.823 5.781 1.00 86.38 90 LEU A CA 1
ATOM 638 C C . LEU A 1 90 ? -12.521 -4.946 4.879 1.00 86.38 90 LEU A C 1
ATOM 640 O O . LEU A 1 90 ? -12.467 -4.774 3.665 1.00 86.38 90 LEU A O 1
ATOM 644 N N . PHE A 1 91 ? -12.186 -6.109 5.445 1.00 85.44 91 PHE A N 1
ATOM 645 C CA . PHE A 1 91 ? -11.696 -7.243 4.658 1.00 85.44 91 PHE A CA 1
ATOM 646 C C . PHE A 1 91 ? -12.769 -7.797 3.721 1.00 85.44 91 PHE A C 1
ATOM 648 O O . PHE A 1 91 ? -12.477 -8.106 2.569 1.00 85.44 91 PHE A O 1
ATOM 655 N N . VAL A 1 92 ? -14.016 -7.872 4.194 1.00 89.12 92 VAL A N 1
ATOM 656 C CA . VAL A 1 92 ? -15.155 -8.321 3.381 1.00 89.12 92 VAL A CA 1
ATOM 657 C C . VAL A 1 92 ? -15.423 -7.345 2.234 1.00 89.12 92 VAL A C 1
ATOM 659 O O . VAL A 1 92 ? -15.607 -7.777 1.102 1.00 89.12 92 VAL A O 1
ATOM 662 N N . ALA A 1 93 ? -15.382 -6.037 2.502 1.00 89.00 93 ALA A N 1
ATOM 663 C CA . ALA A 1 93 ? -15.609 -5.002 1.494 1.00 89.00 93 ALA A CA 1
ATOM 664 C C . ALA A 1 93 ? -14.534 -4.961 0.395 1.00 89.00 93 ALA A C 1
ATOM 666 O O . ALA A 1 93 ? -14.832 -4.547 -0.717 1.00 89.00 93 ALA A O 1
ATOM 667 N N . VAL A 1 94 ? -13.296 -5.364 0.696 1.00 86.75 94 VAL A N 1
ATOM 668 C CA . VAL A 1 94 ? -12.202 -5.429 -0.292 1.00 86.75 94 VAL A CA 1
ATOM 669 C C . VAL A 1 94 ? -12.274 -6.696 -1.151 1.00 86.75 94 VAL A C 1
ATOM 671 O O . VAL A 1 94 ? -11.767 -6.704 -2.270 1.00 86.75 94 VAL A 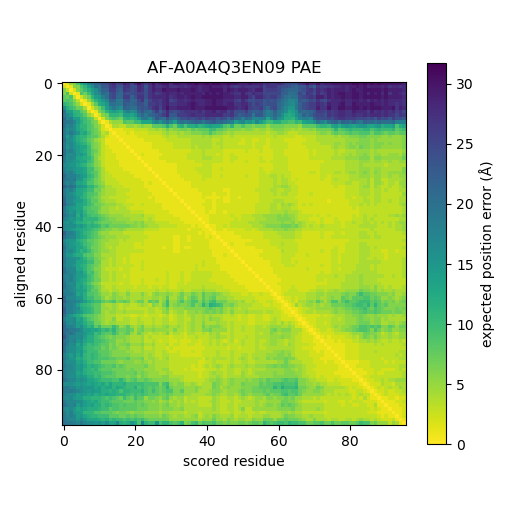O 1
ATOM 674 N N . LEU A 1 95 ? -12.849 -7.778 -0.621 1.00 86.38 95 LEU A N 1
ATOM 675 C CA . LEU A 1 95 ? -12.915 -9.070 -1.305 1.00 86.38 95 LEU A CA 1
ATOM 676 C C . LEU A 1 95 ? -14.080 -9.165 -2.308 1.00 86.38 95 LEU A C 1
ATOM 678 O O . LEU A 1 95 ? -13.980 -9.933 -3.264 1.00 86.38 95 LEU A O 1
ATOM 682 N N . LEU A 1 96 ? -15.163 -8.419 -2.068 1.00 76.31 96 LEU A N 1
ATOM 683 C CA . LEU A 1 96 ? -16.346 -8.297 -2.935 1.00 76.31 96 LEU A CA 1
ATOM 684 C C . LEU A 1 96 ? -16.089 -7.402 -4.154 1.00 76.31 96 LEU A C 1
ATOM 686 O O . LEU A 1 96 ? -16.599 -7.767 -5.237 1.00 76.31 96 LEU A O 1
#

Solvent-accessible surface area (backbone atoms only — not comparable to full-atom values): 5675 Å² total; per-residue (Å²): 138,80,90,72,78,76,81,85,78,84,76,87,48,68,68,59,54,51,54,50,50,51,52,49,54,65,55,45,55,62,48,12,33,52,36,15,56,71,28,76,44,62,41,66,58,21,50,51,42,30,51,53,39,36,53,51,42,73,75,72,48,92,55,88,94,67,86,54,55,62,47,66,73,57,28,60,55,44,28,60,46,30,76,74,69,33,68,72,52,53,60,55,65,72,72,108

Foldseek 3Di:
DDPPPPPDDPPPDVVCVVVLVVVVLVVQLVVLQVLCVLLVHHSVVQVCQQVVQQVCCVVPNPDPPDGDGDDNVVSVVSSVVCVPPNDVVVVVVVVD

Secondary structure (DSSP, 8-state):
-------------HHHHHHHHHHHHHHHHHHHHHHHHHTTS-HHHHHHHHHHHHHHHHHH-SSTT---S--HHHHHHHHHHHHHH-SHHHHHHHH-